Protein AF-A0A519KYK1-F1 (afdb_monomer)

Foldseek 3Di:
DAFADEPNHGQPQWDDWDQDPQWIWTDRALFQWIFTARPVHNYGPDIDHCPPVADDDPVDDSRAFDWDDWDADPVVGWIWTDGGVGPDIDTDDDDDDD

Structure (mmCIF, N/CA/C/O backbone):
data_AF-A0A519KYK1-F1
#
_entry.id   AF-A0A519KYK1-F1
#
loop_
_atom_site.group_PDB
_atom_site.id
_atom_site.type_symbol
_atom_site.label_atom_id
_atom_site.label_alt_id
_atom_site.label_comp_id
_atom_site.label_asym_id
_atom_site.label_entity_id
_atom_site.label_seq_id
_atom_site.pdbx_PDB_ins_code
_atom_site.Cartn_x
_atom_site.Cartn_y
_atom_site.Cartn_z
_ato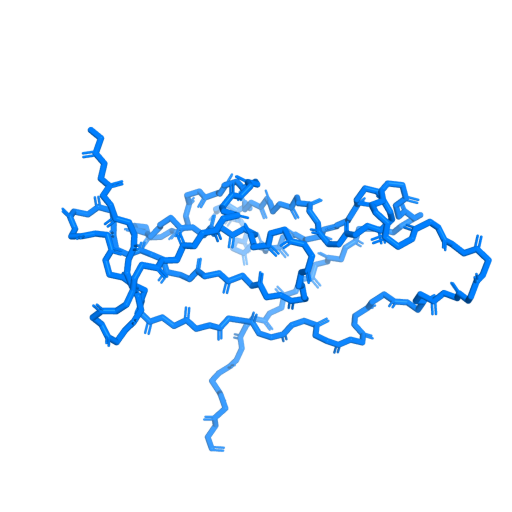m_site.occupancy
_atom_site.B_iso_or_equiv
_atom_site.auth_seq_id
_atom_site.auth_comp_id
_atom_site.auth_asym_id
_atom_site.auth_atom_id
_atom_site.pdbx_PDB_model_num
ATOM 1 N N . ARG A 1 1 ? -3.969 15.118 11.514 1.00 82.00 1 ARG A N 1
ATOM 2 C CA . ARG A 1 1 ? -2.733 14.460 11.022 1.00 82.00 1 ARG A CA 1
ATOM 3 C C . ARG A 1 1 ? -2.498 13.246 11.903 1.00 82.00 1 ARG A C 1
ATOM 5 O O . ARG A 1 1 ? -2.462 13.431 13.110 1.00 82.00 1 ARG A O 1
ATOM 12 N N . VAL A 1 2 ? -2.398 12.057 11.316 1.00 90.12 2 VAL A N 1
ATOM 13 C CA . VAL A 1 2 ? -2.157 10.792 12.029 1.00 90.12 2 VAL A CA 1
ATOM 14 C C . VAL A 1 2 ? -0.743 10.323 11.685 1.00 90.12 2 VAL A C 1
ATOM 16 O O . VAL A 1 2 ? -0.333 10.439 10.530 1.00 90.12 2 VAL A O 1
ATOM 19 N N . SER A 1 3 ? 0.017 9.867 12.680 1.00 96.19 3 SER A N 1
ATOM 20 C CA . SER A 1 3 ? 1.331 9.250 12.466 1.00 96.19 3 SER A CA 1
ATOM 21 C C . SER A 1 3 ? 1.144 7.756 12.267 1.00 96.19 3 SER A C 1
ATOM 23 O O . SER A 1 3 ? 0.496 7.118 13.091 1.00 96.19 3 SER A O 1
ATOM 25 N N . VAL A 1 4 ? 1.716 7.200 11.202 1.00 98.31 4 VAL A N 1
ATOM 26 C CA . VAL A 1 4 ? 1.580 5.771 10.912 1.00 98.31 4 VAL A CA 1
ATOM 27 C C . VAL A 1 4 ? 2.735 4.996 11.527 1.00 98.31 4 VAL A C 1
ATOM 29 O O . VAL A 1 4 ? 3.893 5.404 11.410 1.00 98.31 4 VAL A O 1
ATOM 32 N N . THR A 1 5 ? 2.423 3.883 12.191 1.00 98.44 5 THR A N 1
ATOM 33 C CA . THR A 1 5 ? 3.418 3.032 12.853 1.00 98.44 5 THR A CA 1
ATOM 34 C C . THR A 1 5 ? 3.165 1.552 12.604 1.00 98.44 5 THR A C 1
ATOM 36 O O . THR A 1 5 ? 2.021 1.113 12.562 1.00 98.44 5 THR A O 1
ATOM 39 N N . ALA A 1 6 ? 4.235 0.773 12.485 1.00 98.00 6 ALA A N 1
ATOM 40 C CA . ALA A 1 6 ? 4.210 -0.685 12.487 1.00 98.00 6 ALA A CA 1
ATOM 41 C C . ALA A 1 6 ? 5.107 -1.170 13.628 1.00 98.00 6 ALA A C 1
ATOM 43 O O . ALA A 1 6 ? 6.259 -0.743 13.724 1.00 98.00 6 ALA A O 1
ATOM 44 N N . ASP A 1 7 ? 4.573 -2.000 14.525 1.00 95.56 7 ASP A N 1
ATOM 45 C CA . ASP A 1 7 ? 5.295 -2.518 15.698 1.00 95.56 7 ASP A CA 1
ATOM 46 C C . ASP A 1 7 ? 5.991 -1.415 16.524 1.00 95.56 7 ASP A C 1
ATOM 48 O O . ASP A 1 7 ? 7.142 -1.534 16.950 1.00 95.56 7 ASP A O 1
ATOM 52 N N . GLY A 1 8 ? 5.299 -0.283 16.700 1.00 95.81 8 GLY A N 1
ATOM 53 C CA . GLY A 1 8 ? 5.797 0.883 17.438 1.00 95.81 8 GLY A CA 1
ATOM 54 C C . GLY A 1 8 ? 6.849 1.724 16.704 1.00 95.81 8 GLY A C 1
ATOM 55 O O . GLY A 1 8 ? 7.358 2.688 17.276 1.00 95.81 8 GLY A O 1
ATOM 56 N N . ARG A 1 9 ? 7.180 1.403 15.448 1.00 97.75 9 ARG A N 1
ATOM 57 C CA . ARG A 1 9 ? 8.138 2.156 14.625 1.00 97.75 9 ARG A CA 1
ATOM 58 C C . ARG A 1 9 ? 7.414 2.981 13.563 1.00 97.75 9 ARG A C 1
ATOM 60 O O . ARG A 1 9 ? 6.475 2.460 12.965 1.00 97.75 9 ARG A O 1
ATOM 67 N N . PRO A 1 10 ? 7.831 4.230 13.294 1.00 97.88 10 PRO A N 1
ATOM 68 C CA . PRO A 1 10 ? 7.261 5.025 12.211 1.00 97.88 10 PRO A CA 1
ATOM 69 C C . PRO A 1 10 ? 7.366 4.318 10.858 1.00 97.88 10 PRO A C 1
ATOM 71 O O . PRO A 1 10 ? 8.381 3.688 10.558 1.00 97.88 10 PRO A O 1
ATOM 74 N N . VAL A 1 11 ? 6.318 4.446 10.047 1.00 98.06 11 VAL A N 1
ATOM 75 C CA . VAL A 1 11 ? 6.328 4.034 8.641 1.00 98.06 11 VAL A CA 1
ATOM 76 C C . VAL A 1 11 ? 6.456 5.282 7.780 1.00 98.06 11 VAL A C 1
ATOM 78 O O . VAL A 1 11 ? 5.558 6.123 7.747 1.00 98.06 11 VAL A O 1
ATOM 81 N N . ASP A 1 12 ? 7.581 5.390 7.084 1.00 96.81 12 ASP A N 1
ATOM 82 C CA . ASP A 1 12 ? 7.850 6.473 6.144 1.00 96.81 12 ASP A CA 1
ATOM 83 C C . ASP A 1 12 ? 7.400 6.108 4.724 1.00 96.81 12 ASP A C 1
ATOM 85 O O . ASP A 1 12 ? 7.016 4.973 4.442 1.00 96.81 12 ASP A O 1
ATOM 89 N N . ARG A 1 13 ? 7.495 7.076 3.801 1.00 96.62 13 A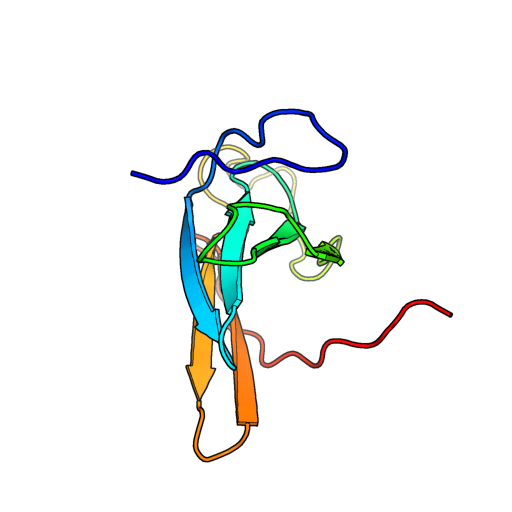RG A N 1
ATOM 90 C CA . ARG A 1 13 ? 7.272 6.872 2.356 1.00 96.62 13 ARG A CA 1
ATOM 91 C C . ARG A 1 13 ? 5.874 6.358 1.991 1.00 96.62 13 ARG A C 1
ATOM 93 O O . ARG A 1 13 ? 5.700 5.721 0.955 1.00 96.62 13 ARG A O 1
ATOM 100 N N . ILE A 1 14 ? 4.882 6.680 2.813 1.00 97.69 14 ILE A N 1
ATOM 101 C CA . ILE A 1 14 ? 3.468 6.538 2.458 1.00 97.69 14 ILE A CA 1
ATOM 102 C C . ILE A 1 14 ? 3.206 7.336 1.184 1.00 97.69 14 ILE A C 1
ATOM 104 O O . ILE A 1 14 ? 3.578 8.510 1.113 1.00 97.69 14 ILE A O 1
ATOM 108 N N . ASN A 1 15 ? 2.597 6.690 0.195 1.00 97.12 15 ASN A N 1
ATOM 109 C CA . ASN A 1 15 ? 2.317 7.295 -1.098 1.00 97.12 15 ASN A CA 1
ATOM 110 C C . ASN A 1 15 ? 0.819 7.208 -1.424 1.00 97.12 15 ASN A C 1
ATOM 112 O O . ASN A 1 15 ? 0.024 7.783 -0.687 1.00 97.12 15 ASN A O 1
ATOM 116 N N . GLU A 1 16 ? 0.428 6.507 -2.490 1.00 97.44 16 GLU A N 1
ATOM 117 C CA . GLU A 1 16 ? -0.982 6.293 -2.843 1.00 97.44 16 GLU A CA 1
ATOM 118 C C . GLU A 1 16 ? -1.798 5.664 -1.713 1.00 97.44 16 GLU A C 1
ATOM 120 O O . GLU A 1 16 ? -1.287 4.824 -0.964 1.00 97.44 16 GLU A O 1
ATOM 125 N N . LEU A 1 17 ? -3.067 6.071 -1.627 1.00 98.25 17 LEU A N 1
ATOM 126 C CA . LEU A 1 17 ? -4.008 5.702 -0.572 1.00 98.25 17 LEU A CA 1
ATOM 127 C C . LEU A 1 17 ? -5.331 5.226 -1.173 1.00 98.25 17 LEU A C 1
ATOM 129 O O . LEU A 1 17 ? -5.827 5.827 -2.119 1.00 98.25 17 LEU A O 1
ATOM 133 N N . GLU A 1 18 ? -5.953 4.231 -0.551 1.00 98.69 18 GLU A N 1
ATOM 134 C CA . GLU A 1 18 ? -7.327 3.825 -0.856 1.00 98.69 18 GLU A CA 1
ATOM 135 C C . GLU A 1 18 ? -8.079 3.463 0.430 1.00 98.69 18 GLU A C 1
ATOM 137 O O . GLU A 1 18 ? -7.503 2.887 1.357 1.00 98.69 18 GLU A O 1
ATOM 142 N N . TRP A 1 19 ? -9.365 3.809 0.509 1.00 98.19 19 TRP A N 1
ATOM 143 C CA . TRP A 1 19 ? -10.214 3.472 1.654 1.00 98.19 19 TRP A CA 1
ATOM 144 C C . TRP A 1 19 ? -10.972 2.174 1.383 1.00 98.19 19 TRP A C 1
ATOM 146 O O . TRP A 1 19 ? -11.886 2.142 0.560 1.00 98.19 19 TRP A O 1
ATOM 156 N N . ILE A 1 20 ? -10.639 1.112 2.115 1.00 97.88 20 ILE A N 1
ATOM 157 C CA . ILE A 1 20 ? -11.182 -0.233 1.894 1.00 97.88 20 ILE A CA 1
ATOM 158 C C . ILE A 1 20 ? -11.717 -0.772 3.215 1.00 97.88 20 ILE A C 1
ATOM 160 O O . ILE A 1 20 ? -10.963 -0.958 4.166 1.00 97.88 20 ILE A O 1
ATOM 164 N N . ASP A 1 21 ? -13.033 -0.987 3.283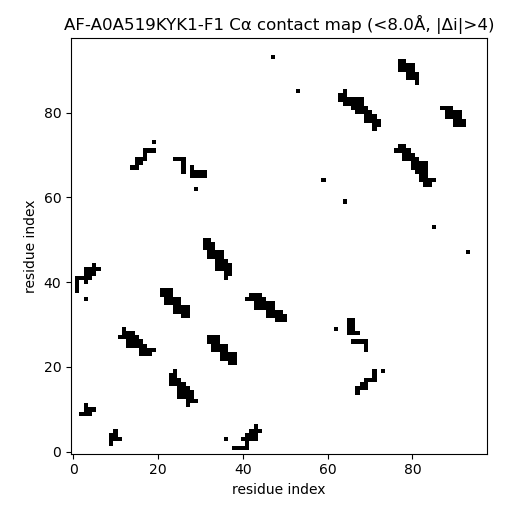 1.00 94.62 21 ASP A N 1
ATOM 165 C CA . ASP A 1 21 ? -13.726 -1.603 4.427 1.00 94.62 21 ASP A CA 1
ATOM 166 C C . ASP A 1 21 ? -13.326 -1.067 5.820 1.00 94.62 21 ASP A C 1
ATOM 168 O O . ASP A 1 21 ? -13.216 -1.808 6.795 1.00 94.62 21 ASP A O 1
ATOM 172 N N . GLY A 1 22 ? -13.150 0.254 5.937 1.00 96.88 22 GLY A N 1
ATOM 173 C CA . GLY A 1 22 ? -12.840 0.915 7.214 1.00 96.88 22 GLY A CA 1
ATOM 174 C C . GLY A 1 22 ? -11.348 1.008 7.540 1.00 96.88 22 GLY A C 1
ATOM 175 O O . GLY A 1 22 ? -10.984 1.488 8.612 1.00 96.88 22 GLY A O 1
ATOM 176 N N . GLU A 1 23 ? -10.485 0.585 6.623 1.00 98.19 23 GLU A N 1
ATOM 177 C CA . GLU A 1 23 ? -9.037 0.737 6.706 1.00 98.19 23 GLU A CA 1
ATOM 178 C C . GLU A 1 23 ? -8.531 1.677 5.610 1.00 98.19 23 GLU A C 1
ATOM 180 O O . GLU A 1 23 ? -9.109 1.777 4.526 1.00 98.19 23 GLU A O 1
ATOM 185 N N . VAL A 1 24 ? -7.403 2.333 5.878 1.00 98.50 24 VAL A N 1
ATOM 186 C CA . VAL A 1 24 ? -6.631 3.030 4.846 1.00 98.50 24 VAL A CA 1
ATOM 187 C C . VAL A 1 24 ? -5.563 2.076 4.347 1.00 98.50 24 VAL A C 1
ATOM 189 O O . VAL A 1 24 ? -4.697 1.645 5.105 1.00 98.50 24 VAL A O 1
ATOM 192 N N . TRP A 1 25 ? -5.616 1.734 3.071 1.00 98.69 25 TRP A N 1
ATOM 193 C CA . TRP A 1 25 ? -4.572 0.972 2.408 1.00 98.69 25 TRP A CA 1
ATOM 194 C C . TRP A 1 25 ? -3.596 1.948 1.775 1.00 98.69 25 TRP A C 1
ATOM 196 O O . TRP A 1 25 ? -4.019 2.888 1.111 1.00 98.69 25 TRP A O 1
ATOM 206 N N . ALA A 1 26 ? -2.302 1.744 1.995 1.00 98.75 26 ALA A N 1
ATOM 207 C CA . ALA A 1 26 ? -1.276 2.661 1.520 1.00 98.75 26 ALA A CA 1
ATOM 208 C C . ALA A 1 26 ? -0.131 1.930 0.828 1.00 98.75 26 ALA A C 1
ATOM 210 O O . ALA A 1 26 ? 0.467 1.026 1.416 1.00 98.75 26 ALA A O 1
ATOM 211 N N . ASN A 1 27 ? 0.236 2.360 -0.379 1.00 98.75 27 ASN A N 1
ATOM 212 C CA . ASN A 1 27 ? 1.515 1.965 -0.962 1.00 98.75 27 ASN A CA 1
ATOM 213 C C . ASN A 1 27 ? 2.665 2.566 -0.144 1.00 98.75 27 ASN A C 1
ATOM 215 O O . ASN A 1 27 ? 2.619 3.740 0.235 1.00 98.75 27 ASN A O 1
ATOM 219 N N . ILE A 1 28 ? 3.725 1.783 0.066 1.00 98.50 28 ILE A N 1
ATOM 220 C CA . ILE A 1 28 ? 4.989 2.292 0.606 1.00 98.50 28 ILE A CA 1
ATOM 221 C C . ILE A 1 28 ? 5.978 2.436 -0.548 1.00 98.50 28 ILE A C 1
ATOM 223 O O . ILE A 1 28 ? 6.427 1.441 -1.122 1.00 98.50 28 ILE A O 1
ATOM 227 N N . TRP A 1 29 ? 6.304 3.679 -0.907 1.00 97.94 29 TRP A N 1
ATOM 228 C CA . TRP A 1 29 ? 7.169 3.983 -2.045 1.00 97.94 29 TRP A CA 1
ATOM 229 C C . TRP A 1 29 ? 8.531 3.291 -1.906 1.00 97.94 29 TRP A C 1
ATOM 231 O O . TRP A 1 29 ? 9.124 3.277 -0.824 1.00 97.94 29 TRP A O 1
ATOM 241 N N . GLN A 1 30 ? 9.027 2.759 -3.030 1.00 96.69 30 GLN A N 1
ATOM 242 C CA . GLN A 1 30 ? 10.242 1.935 -3.133 1.00 96.69 30 GLN A CA 1
ATOM 243 C C . GLN A 1 30 ? 10.121 0.542 -2.488 1.00 96.69 30 GLN A C 1
ATOM 245 O O . GLN A 1 30 ? 11.129 -0.068 -2.136 1.00 96.69 30 GLN A O 1
ATOM 250 N N . THR A 1 31 ? 8.901 0.026 -2.324 1.00 97.44 31 THR A N 1
ATOM 251 C CA . THR A 1 31 ? 8.656 -1.354 -1.886 1.00 97.44 31 THR A CA 1
ATOM 252 C C . THR A 1 31 ? 7.505 -1.975 -2.673 1.00 97.44 31 THR A C 1
ATOM 254 O O . THR A 1 31 ? 6.623 -1.261 -3.145 1.00 97.44 31 THR A O 1
ATOM 257 N N . ASP A 1 32 ? 7.452 -3.306 -2.710 1.00 97.31 32 ASP A N 1
ATOM 258 C CA . ASP A 1 32 ? 6.309 -4.059 -3.242 1.00 97.31 32 ASP A CA 1
ATOM 259 C C . ASP A 1 32 ? 5.240 -4.331 -2.168 1.00 97.31 32 ASP A C 1
ATOM 261 O O . ASP A 1 32 ? 4.594 -5.380 -2.159 1.00 97.31 32 ASP A O 1
ATOM 265 N N . ARG A 1 33 ? 5.082 -3.421 -1.197 1.00 98.12 33 ARG A N 1
ATOM 266 C CA . ARG A 1 33 ? 4.172 -3.606 -0.061 1.00 98.12 33 ARG A CA 1
ATOM 267 C C . ARG A 1 33 ? 3.072 -2.560 -0.005 1.00 98.12 33 ARG A C 1
ATOM 269 O O . ARG A 1 33 ? 3.284 -1.376 -0.279 1.00 98.12 33 ARG A O 1
ATOM 276 N N . ILE A 1 34 ? 1.910 -3.014 0.453 1.00 98.69 34 ILE A N 1
ATOM 277 C CA . ILE A 1 34 ? 0.793 -2.166 0.869 1.00 98.69 34 ILE A CA 1
ATOM 278 C C . ILE A 1 34 ? 0.580 -2.355 2.373 1.00 98.69 34 ILE A C 1
ATOM 280 O O . ILE A 1 34 ? 0.492 -3.484 2.862 1.00 98.69 34 ILE A O 1
ATOM 284 N N . ALA A 1 35 ? 0.506 -1.252 3.110 1.00 98.50 35 ALA A N 1
ATOM 285 C CA . ALA A 1 35 ? 0.146 -1.243 4.521 1.00 98.50 35 ALA A CA 1
ATOM 286 C C . ALA A 1 35 ? -1.374 -1.142 4.671 1.00 98.50 35 ALA A C 1
ATOM 288 O O . ALA A 1 35 ? -1.988 -0.262 4.072 1.00 98.50 35 ALA A O 1
ATOM 289 N N . ARG A 1 36 ? -1.971 -1.999 5.503 1.00 98.44 36 ARG A N 1
ATOM 290 C CA . ARG A 1 36 ? -3.364 -1.875 5.956 1.00 98.44 36 ARG A CA 1
ATOM 291 C C . ARG A 1 36 ? -3.374 -1.120 7.277 1.00 98.44 36 ARG A C 1
ATOM 293 O O . ARG A 1 36 ? -2.889 -1.644 8.279 1.00 98.44 36 ARG A O 1
ATOM 300 N N . ILE A 1 37 ? -3.856 0.114 7.272 1.00 98.69 37 ILE A N 1
ATOM 301 C CA . ILE A 1 37 ? -3.703 1.067 8.373 1.00 98.69 37 ILE A CA 1
ATOM 302 C C . ILE A 1 37 ? -5.054 1.303 9.038 1.00 98.69 37 ILE A C 1
ATOM 304 O O . ILE A 1 37 ? -6.059 1.582 8.383 1.00 98.69 37 ILE A O 1
ATOM 308 N N . ASP A 1 38 ? -5.059 1.231 10.362 1.00 98.25 38 ASP A N 1
ATOM 309 C CA . ASP A 1 38 ? -6.158 1.719 11.176 1.00 98.25 38 ASP A CA 1
ATOM 310 C C . ASP A 1 38 ? -6.208 3.261 11.130 1.00 98.25 38 ASP A C 1
ATOM 312 O O . ASP A 1 38 ? -5.247 3.910 11.558 1.00 98.25 38 ASP A O 1
ATOM 316 N N . PRO A 1 39 ? -7.286 3.878 10.615 1.00 97.62 39 PRO A N 1
ATOM 317 C CA . PRO A 1 39 ? -7.334 5.325 10.417 1.00 97.62 39 PRO A CA 1
ATOM 318 C C . PRO A 1 39 ? -7.451 6.123 11.722 1.00 97.62 39 PRO A C 1
ATOM 320 O O . PRO A 1 39 ? -7.112 7.307 11.733 1.00 97.62 39 PRO A O 1
ATOM 323 N N . GLU A 1 40 ? -7.920 5.508 12.810 1.00 97.44 40 GLU A N 1
ATOM 324 C CA . GLU A 1 40 ? -8.088 6.179 14.103 1.00 97.44 40 GLU A CA 1
ATOM 325 C C . GLU A 1 40 ? -6.761 6.251 14.860 1.00 97.44 40 GLU A C 1
ATOM 327 O O . GLU A 1 40 ? -6.435 7.270 15.471 1.00 97.44 40 GLU A O 1
ATOM 332 N N . THR A 1 41 ? -5.976 5.174 14.798 1.00 97.69 41 THR A N 1
ATOM 333 C CA . THR A 1 41 ? -4.743 5.026 15.587 1.00 97.69 41 THR A CA 1
ATOM 334 C C . THR A 1 41 ? -3.462 5.223 14.781 1.00 97.69 41 THR A C 1
ATOM 336 O O . THR A 1 41 ? -2.415 5.505 15.363 1.00 97.69 41 THR A O 1
ATOM 339 N N . GLY A 1 42 ? -3.514 5.055 13.457 1.00 98.19 42 GLY A N 1
ATOM 340 C CA . GLY A 1 42 ? -2.338 5.010 12.588 1.00 98.19 42 GLY A CA 1
ATOM 341 C C . GLY A 1 42 ? -1.547 3.701 12.673 1.00 98.19 42 GLY A C 1
ATOM 342 O O . GLY A 1 42 ? -0.464 3.604 12.098 1.00 98.19 42 GLY A O 1
ATOM 343 N N . GLN A 1 43 ? -2.033 2.684 13.386 1.00 98.56 43 GLN A N 1
ATOM 344 C CA . GLN A 1 43 ? -1.335 1.402 13.478 1.00 98.56 43 GLN A CA 1
ATOM 345 C C . GLN A 1 43 ? -1.512 0.590 12.191 1.00 98.56 43 GLN A C 1
ATOM 347 O O . GLN A 1 43 ? -2.625 0.426 11.689 1.00 98.56 43 GLN A O 1
ATOM 352 N N . VAL A 1 44 ? -0.414 0.049 11.667 1.00 98.56 44 VAL A N 1
ATOM 353 C CA . VAL A 1 44 ? -0.448 -0.949 10.596 1.00 98.56 44 VAL A CA 1
ATOM 354 C C . VAL A 1 44 ? -0.952 -2.265 11.180 1.00 98.56 44 VAL A C 1
ATOM 356 O O . VAL A 1 44 ? -0.286 -2.878 12.011 1.00 98.56 44 VAL A O 1
ATOM 359 N N . LYS A 1 45 ? -2.126 -2.703 10.725 1.00 97.50 45 LYS A N 1
ATOM 360 C CA . LYS A 1 45 ? -2.766 -3.969 11.106 1.00 97.50 45 LYS A CA 1
ATOM 361 C C . LYS A 1 45 ? -2.158 -5.164 10.380 1.00 97.50 45 LYS A C 1
ATOM 363 O O . LYS A 1 45 ? -2.065 -6.247 10.946 1.00 97.50 45 L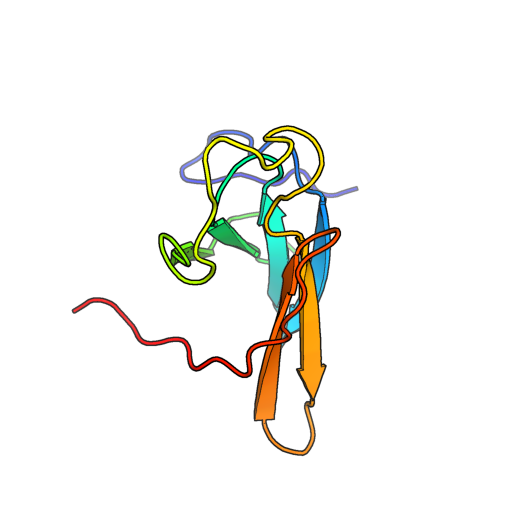YS A O 1
ATOM 368 N N . ALA A 1 46 ? -1.782 -4.974 9.118 1.00 97.00 46 ALA A N 1
ATOM 369 C CA . ALA A 1 46 ? -1.228 -6.024 8.278 1.00 97.00 46 ALA A CA 1
ATOM 370 C C . ALA A 1 46 ? -0.440 -5.448 7.096 1.00 97.00 46 ALA A C 1
ATOM 372 O O . ALA A 1 46 ? -0.651 -4.310 6.669 1.00 97.00 46 ALA A O 1
ATOM 373 N N . TRP A 1 47 ? 0.431 -6.286 6.541 1.00 98.00 47 TRP A N 1
ATOM 374 C CA . TRP A 1 47 ? 1.182 -6.017 5.322 1.00 98.00 47 TRP A CA 1
ATOM 375 C C . TRP A 1 47 ? 0.690 -6.920 4.199 1.00 98.00 47 TRP A C 1
ATOM 377 O O . TRP A 1 47 ? 0.581 -8.132 4.378 1.00 98.00 47 TRP A O 1
ATOM 387 N N . ILE A 1 48 ? 0.444 -6.336 3.033 1.00 98.12 48 ILE A N 1
ATOM 388 C CA . ILE A 1 48 ? 0.207 -7.072 1.793 1.00 98.12 48 ILE A CA 1
ATOM 389 C C . ILE A 1 48 ? 1.511 -7.047 1.006 1.00 98.12 48 ILE A C 1
ATOM 391 O O . ILE A 1 48 ? 2.049 -5.978 0.725 1.00 98.12 48 ILE A O 1
ATOM 395 N N . ASP A 1 49 ? 2.015 -8.233 0.685 1.00 97.62 49 ASP A N 1
ATOM 396 C CA . ASP A 1 49 ? 3.239 -8.449 -0.082 1.00 97.62 49 ASP A CA 1
ATOM 397 C C . ASP A 1 49 ? 2.874 -8.766 -1.537 1.00 97.62 49 ASP A C 1
ATOM 399 O O . ASP A 1 49 ? 2.235 -9.785 -1.806 1.00 97.62 49 ASP A O 1
ATOM 403 N N . LEU A 1 50 ? 3.259 -7.878 -2.454 1.00 97.56 50 LEU A N 1
ATOM 404 C CA . LEU A 1 50 ? 3.046 -7.996 -3.898 1.00 97.56 50 LEU A CA 1
ATOM 405 C C . LEU A 1 50 ? 4.358 -8.248 -4.654 1.00 97.56 50 LEU A C 1
ATOM 407 O O . LEU A 1 50 ? 4.426 -8.021 -5.863 1.00 97.56 50 LEU A O 1
ATOM 411 N N . THR A 1 51 ? 5.402 -8.715 -3.959 1.00 96.44 51 THR A N 1
ATOM 412 C CA . THR A 1 51 ? 6.692 -9.043 -4.578 1.00 96.44 51 THR A CA 1
ATOM 413 C C . THR A 1 51 ? 6.486 -9.982 -5.769 1.00 96.44 51 THR A C 1
ATOM 415 O O . THR A 1 51 ? 5.874 -11.044 -5.643 1.00 96.44 51 THR A O 1
ATOM 418 N N . GLY A 1 52 ? 7.011 -9.592 -6.932 1.00 95.12 52 GLY A N 1
ATOM 419 C CA . GLY A 1 52 ? 6.927 -10.384 -8.162 1.00 95.12 52 GLY A CA 1
ATOM 420 C C . GLY A 1 52 ? 5.606 -10.272 -8.930 1.00 95.12 52 GLY A C 1
ATOM 421 O O . GLY A 1 52 ? 5.437 -10.993 -9.912 1.00 95.12 52 GLY A O 1
ATOM 422 N N . LEU A 1 53 ? 4.685 -9.383 -8.533 1.00 96.88 53 LEU A N 1
ATOM 423 C CA . LEU A 1 53 ? 3.436 -9.154 -9.272 1.00 96.88 53 LEU A CA 1
ATOM 424 C C . LEU A 1 53 ? 3.686 -8.614 -10.689 1.00 96.88 53 LEU A C 1
ATOM 426 O O . LEU A 1 53 ? 3.037 -9.053 -11.637 1.00 96.88 53 LEU A O 1
ATOM 430 N N . TYR A 1 54 ? 4.619 -7.670 -10.831 1.00 96.06 54 TYR A N 1
ATOM 431 C CA . TYR A 1 54 ? 4.996 -7.084 -12.116 1.00 96.06 54 TYR A CA 1
ATOM 432 C C . TYR A 1 54 ? 6.434 -7.479 -12.488 1.00 96.06 54 TYR A C 1
ATOM 434 O O . TYR A 1 54 ? 7.321 -7.413 -11.631 1.00 96.06 54 TYR A O 1
ATOM 442 N N . PRO A 1 55 ? 6.695 -7.898 -13.741 1.00 93.81 55 PRO A N 1
ATOM 443 C CA . PRO A 1 55 ? 8.006 -8.378 -14.169 1.00 93.81 55 PRO A CA 1
ATOM 444 C C . PRO A 1 55 ? 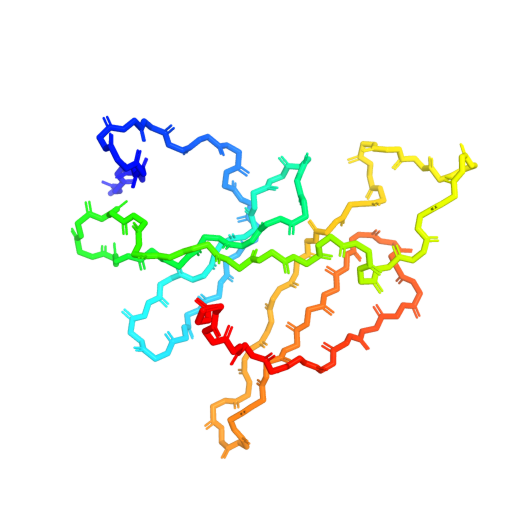8.954 -7.204 -14.451 1.00 93.81 55 PRO A C 1
ATOM 446 O O . PRO A 1 55 ? 9.205 -6.861 -15.605 1.00 93.81 55 PRO A O 1
ATOM 449 N N . LEU A 1 56 ? 9.466 -6.573 -13.393 1.00 89.94 56 LEU A N 1
ATOM 450 C CA . LEU A 1 56 ? 10.460 -5.505 -13.509 1.00 89.94 56 LEU A CA 1
ATOM 451 C C . LEU A 1 56 ? 11.736 -6.021 -14.193 1.00 89.94 56 LEU A C 1
ATOM 453 O O . LEU A 1 56 ? 12.242 -7.090 -13.844 1.00 89.94 56 LEU A O 1
ATOM 457 N N . THR A 1 57 ? 12.263 -5.255 -15.152 1.00 90.81 57 THR A N 1
ATOM 458 C CA . THR A 1 57 ? 13.502 -5.580 -15.875 1.00 90.81 57 THR A CA 1
ATOM 459 C C . THR A 1 57 ? 14.609 -4.565 -15.567 1.00 90.81 57 THR A C 1
ATOM 461 O O . THR A 1 57 ? 14.307 -3.452 -15.133 1.00 90.81 57 THR A O 1
ATOM 464 N N . PRO A 1 58 ? 15.897 -4.904 -15.775 1.00 91.19 58 PRO A N 1
ATOM 465 C CA . PRO A 1 58 ? 17.010 -3.986 -15.506 1.00 91.19 58 PRO A CA 1
ATOM 466 C C . PRO A 1 58 ? 16.982 -2.675 -16.306 1.00 91.19 58 PRO A C 1
ATOM 468 O O . PRO A 1 58 ? 17.653 -1.720 -15.928 1.00 91.19 58 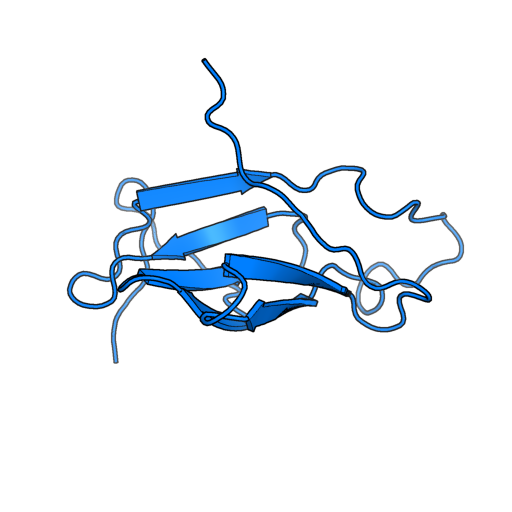PRO A O 1
ATOM 471 N N . GLU A 1 59 ? 16.250 -2.630 -17.419 1.00 92.25 59 GLU A N 1
ATOM 472 C CA . GLU A 1 59 ? 16.099 -1.445 -18.270 1.00 92.25 59 GLU A CA 1
ATOM 473 C C . GLU A 1 59 ? 15.051 -0.455 -17.742 1.00 92.25 59 GLU A C 1
ATOM 475 O O . GLU A 1 59 ? 14.990 0.679 -18.219 1.00 92.25 59 GLU A O 1
ATOM 480 N N . MET A 1 60 ? 14.220 -0.879 -16.788 1.00 93.12 60 MET A N 1
ATOM 481 C CA . MET A 1 60 ? 13.211 -0.037 -16.151 1.00 93.12 60 MET A CA 1
ATOM 482 C C . MET A 1 60 ? 13.851 0.898 -15.119 1.00 93.12 60 MET A C 1
ATOM 484 O O . MET A 1 60 ? 14.856 0.569 -14.489 1.00 93.12 60 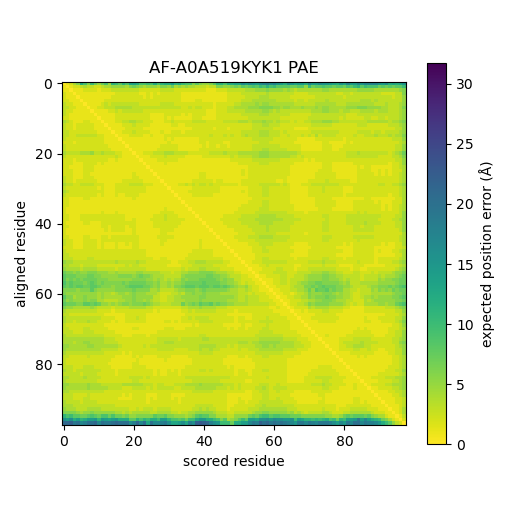MET A O 1
ATOM 488 N N . ASP A 1 61 ? 13.257 2.071 -14.935 1.00 93.88 61 ASP A N 1
ATOM 489 C CA . ASP A 1 61 ? 13.674 3.077 -13.967 1.00 93.88 61 ASP A CA 1
ATOM 490 C C . ASP A 1 61 ? 13.270 2.642 -12.546 1.00 93.88 61 ASP A C 1
ATOM 492 O O . ASP A 1 61 ? 12.091 2.693 -12.197 1.00 93.88 61 ASP A O 1
ATOM 496 N N . PRO A 1 62 ? 14.211 2.265 -11.666 1.00 88.88 62 PRO A N 1
ATOM 497 C CA . PRO A 1 62 ? 13.871 1.797 -10.322 1.00 88.88 62 PRO A CA 1
ATOM 498 C C . PRO A 1 62 ? 13.283 2.897 -9.417 1.00 88.88 62 PRO A C 1
ATOM 500 O O . PRO A 1 62 ? 12.753 2.604 -8.342 1.00 88.88 62 PRO A O 1
ATOM 503 N N . VAL A 1 63 ? 13.382 4.173 -9.802 1.00 91.31 63 VAL A N 1
ATOM 504 C CA . VAL A 1 63 ? 12.806 5.299 -9.054 1.00 91.31 63 VAL A CA 1
ATOM 505 C C . VAL A 1 63 ? 11.337 5.496 -9.421 1.00 91.31 63 VAL A C 1
ATOM 507 O O . VAL A 1 63 ? 10.494 5.701 -8.533 1.00 91.31 63 VAL A O 1
ATOM 510 N N . ASP A 1 64 ? 11.046 5.421 -10.719 1.00 90.69 64 ASP A N 1
ATOM 511 C CA . ASP A 1 64 ? 9.752 5.782 -11.291 1.00 90.69 64 ASP A CA 1
ATOM 512 C C . ASP A 1 64 ? 8.890 4.592 -11.714 1.00 90.69 64 ASP A C 1
ATOM 514 O O . ASP A 1 64 ? 7.679 4.754 -11.699 1.00 90.69 64 ASP A O 1
ATOM 518 N N . ASP A 1 65 ? 9.432 3.415 -12.018 1.00 94.62 65 ASP A N 1
ATOM 519 C CA . ASP A 1 65 ? 8.678 2.227 -12.455 1.00 94.62 65 ASP A CA 1
ATOM 520 C C . ASP A 1 65 ? 8.300 1.321 -11.270 1.00 94.62 65 ASP A C 1
ATOM 522 O O . ASP A 1 65 ? 8.586 0.124 -11.226 1.00 94.62 65 ASP A O 1
ATOM 526 N N . VAL A 1 66 ? 7.653 1.907 -10.264 1.00 96.50 66 VAL A N 1
ATOM 527 C CA . VAL A 1 66 ? 7.370 1.265 -8.969 1.00 96.50 66 VAL A CA 1
ATOM 528 C C . VAL A 1 66 ? 5.881 1.015 -8.736 1.00 96.50 66 VAL A C 1
ATOM 530 O O . VAL A 1 66 ? 5.029 1.742 -9.258 1.00 96.50 66 VAL A O 1
ATOM 533 N N . LEU A 1 67 ? 5.575 0.031 -7.880 1.00 97.69 67 LEU A N 1
ATOM 534 C CA . LEU A 1 67 ? 4.227 -0.213 -7.359 1.00 97.69 67 LEU A CA 1
ATOM 535 C C . LEU A 1 67 ? 3.648 1.079 -6.763 1.00 97.69 67 LEU A C 1
ATOM 537 O O . LEU A 1 67 ? 4.228 1.673 -5.849 1.00 97.69 67 LEU A O 1
ATOM 541 N N . ASN A 1 68 ? 2.502 1.510 -7.286 1.00 97.75 68 ASN A N 1
ATOM 542 C CA . ASN A 1 68 ? 1.808 2.721 -6.874 1.00 97.75 68 ASN A CA 1
ATOM 543 C C . ASN A 1 68 ? 0.443 2.807 -7.568 1.00 97.75 68 ASN A C 1
ATOM 545 O O . ASN A 1 68 ? 0.381 2.900 -8.794 1.00 97.75 68 ASN A O 1
ATOM 549 N N . GLY A 1 69 ? -0.625 2.859 -6.782 1.00 98.19 69 GLY A N 1
ATOM 550 C CA . GLY A 1 69 ? -1.996 2.926 -7.269 1.00 98.19 69 GLY A CA 1
ATOM 551 C C . GLY A 1 69 ? -2.789 1.732 -6.764 1.00 98.19 69 GLY A C 1
ATOM 552 O O . GLY A 1 69 ? -2.456 0.579 -7.050 1.00 98.19 69 GLY A O 1
ATOM 553 N N . ILE A 1 70 ? -3.837 2.032 -6.005 1.00 98.75 70 ILE A N 1
ATOM 554 C CA . ILE A 1 70 ? -4.788 1.078 -5.441 1.00 98.75 70 ILE A CA 1
ATOM 555 C C . ILE A 1 70 ? -6.171 1.628 -5.772 1.00 98.75 70 ILE A C 1
ATOM 557 O O . ILE A 1 70 ? -6.386 2.830 -5.656 1.00 98.75 70 ILE A O 1
ATOM 561 N N . A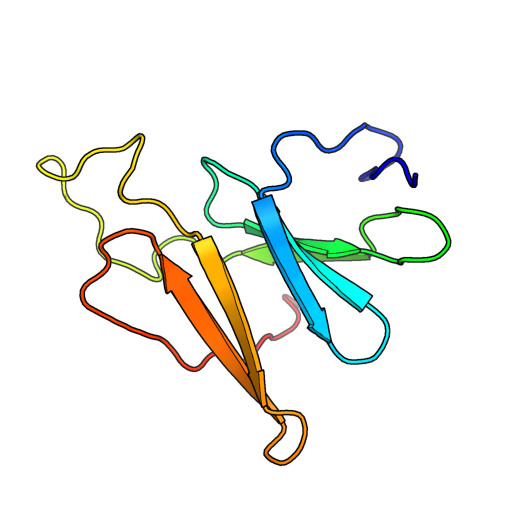LA A 1 71 ? -7.084 0.765 -6.199 1.00 98.56 71 ALA A N 1
ATOM 562 C CA . ALA A 1 71 ? -8.481 1.126 -6.379 1.00 98.56 71 ALA A CA 1
ATOM 563 C C . ALA A 1 71 ? -9.385 0.025 -5.833 1.00 98.56 71 ALA A C 1
ATOM 565 O O . ALA A 1 71 ? -9.085 -1.164 -5.979 1.00 98.56 71 ALA A O 1
ATOM 566 N N . TRP A 1 72 ? -10.513 0.408 -5.243 1.00 98.56 72 TRP A N 1
ATOM 567 C CA . TRP A 1 72 ? -11.493 -0.546 -4.731 1.00 98.56 72 TRP A CA 1
ATOM 568 C C . TRP A 1 72 ? -12.882 -0.327 -5.319 1.00 98.56 72 TRP A C 1
ATOM 570 O O . TRP A 1 72 ? -13.499 0.729 -5.191 1.00 98.56 72 TRP A O 1
ATOM 580 N N . ASP A 1 73 ? -13.404 -1.378 -5.939 1.00 98.00 73 ASP A N 1
ATOM 581 C CA . ASP A 1 73 ? -14.801 -1.476 -6.332 1.00 98.00 73 ASP A CA 1
ATOM 582 C C . ASP A 1 73 ? -15.586 -2.132 -5.196 1.00 98.00 73 ASP A C 1
ATOM 584 O O . ASP A 1 73 ? -15.647 -3.359 -5.077 1.00 98.00 73 ASP A O 1
ATOM 588 N N . ARG A 1 74 ? -16.216 -1.296 -4.368 1.00 96.88 74 ARG A N 1
ATOM 589 C CA . ARG A 1 74 ? -17.042 -1.738 -3.239 1.00 96.88 74 ARG A CA 1
ATOM 590 C C . ARG A 1 74 ? -18.251 -2.577 -3.656 1.00 96.88 74 ARG A C 1
ATOM 592 O O . ARG A 1 74 ? -18.686 -3.424 -2.883 1.00 96.88 74 ARG A O 1
ATOM 599 N N . GLN A 1 75 ? -18.827 -2.338 -4.836 1.00 97.06 75 GLN A N 1
ATOM 600 C CA . GLN A 1 75 ? -20.056 -3.024 -5.251 1.00 97.06 75 GLN A CA 1
ATOM 601 C C . GLN A 1 75 ? -19.774 -4.474 -5.636 1.00 97.06 75 GLN A C 1
ATOM 603 O O . GLN A 1 75 ? -20.512 -5.371 -5.233 1.00 97.06 75 GLN A O 1
ATOM 608 N N . ALA A 1 76 ? -18.697 -4.702 -6.390 1.00 97.31 76 ALA A N 1
ATOM 609 C CA . ALA A 1 76 ? -18.281 -6.040 -6.804 1.00 97.31 76 ALA A CA 1
ATOM 610 C C . ALA A 1 76 ? -17.250 -6.683 -5.858 1.00 97.31 76 ALA A C 1
ATOM 612 O O . ALA A 1 76 ? -16.857 -7.827 -6.080 1.00 97.31 76 ALA A O 1
ATOM 613 N N . ASN A 1 77 ? -16.810 -5.959 -4.825 1.00 95.62 77 ASN A N 1
ATOM 614 C CA . ASN A 1 77 ? -15.732 -6.341 -3.916 1.00 95.62 77 ASN A CA 1
ATOM 615 C C . ASN A 1 77 ? -14.436 -6.735 -4.652 1.00 95.62 77 ASN A C 1
ATOM 617 O O . ASN A 1 77 ? -13.882 -7.817 -4.443 1.00 95.62 77 ASN A O 1
ATOM 621 N N . ARG A 1 78 ? -13.975 -5.860 -5.554 1.00 98.31 78 ARG A N 1
ATOM 622 C CA . ARG A 1 78 ? -12.752 -6.067 -6.347 1.00 98.31 78 ARG A CA 1
ATOM 623 C C . ARG A 1 78 ? -11.697 -5.046 -5.971 1.00 98.31 78 ARG A C 1
ATOM 625 O O . ARG A 1 78 ? -11.999 -3.863 -5.831 1.00 98.31 78 ARG A O 1
ATOM 632 N N . ILE A 1 79 ? -10.463 -5.509 -5.832 1.00 98.56 79 ILE A N 1
ATOM 633 C CA . ILE A 1 79 ? -9.311 -4.666 -5.525 1.00 98.56 79 ILE A CA 1
ATOM 634 C C . ILE A 1 79 ? -8.413 -4.665 -6.749 1.00 98.56 79 ILE A C 1
ATOM 636 O O . ILE A 1 79 ? -8.049 -5.729 -7.252 1.00 98.56 79 ILE A O 1
ATOM 640 N N . PHE A 1 80 ? -8.045 -3.475 -7.200 1.00 98.75 80 PHE A N 1
ATOM 641 C CA . PHE A 1 80 ? -7.134 -3.279 -8.311 1.00 98.75 80 PHE A CA 1
ATOM 642 C C . PHE A 1 80 ? -5.847 -2.629 -7.833 1.00 98.75 80 PHE A C 1
ATOM 644 O O . PHE A 1 80 ? -5.870 -1.728 -6.996 1.00 98.75 80 PHE A O 1
ATOM 651 N N . VAL A 1 81 ? -4.725 -3.074 -8.387 1.00 98.81 81 VAL A N 1
ATOM 652 C CA . VAL A 1 81 ? -3.406 -2.492 -8.135 1.00 98.81 81 VAL A CA 1
ATOM 653 C C . VAL A 1 81 ? -2.643 -2.315 -9.439 1.00 98.81 81 VAL A C 1
ATOM 655 O O . VAL A 1 81 ? -2.802 -3.081 -10.395 1.00 98.81 81 VAL A O 1
ATOM 658 N N . THR A 1 82 ? -1.803 -1.290 -9.478 1.00 98.62 82 THR A N 1
ATOM 659 C CA . THR A 1 82 ? -0.922 -0.994 -10.610 1.00 98.62 82 THR A CA 1
ATOM 660 C C . THR A 1 82 ? 0.358 -0.318 -10.115 1.00 98.62 82 THR A C 1
ATOM 662 O O . THR A 1 82 ? 0.628 -0.251 -8.913 1.00 98.62 82 THR A O 1
ATOM 665 N N . GLY A 1 83 ? 1.165 0.170 -11.046 1.00 97.94 83 GLY A N 1
ATOM 666 C CA . GLY A 1 83 ? 2.357 0.941 -10.767 1.00 97.94 83 GLY A CA 1
ATOM 667 C C . GLY A 1 83 ? 2.521 2.076 -11.753 1.00 97.94 83 GLY A C 1
ATOM 668 O O . GLY A 1 83 ? 1.898 2.136 -12.817 1.00 97.94 83 GLY A O 1
ATOM 669 N N . LYS A 1 84 ? 3.395 3.005 -11.390 1.00 96.94 84 LYS A N 1
ATOM 670 C CA . LYS A 1 84 ? 3.793 4.082 -12.288 1.00 96.94 84 LYS A CA 1
ATOM 671 C C . LYS A 1 84 ? 4.414 3.470 -13.548 1.00 96.94 84 LYS A C 1
ATOM 673 O O . LYS A 1 84 ? 5.280 2.608 -13.452 1.00 96.94 84 LYS A O 1
ATOM 678 N N . ARG A 1 85 ? 3.926 3.904 -14.719 1.00 95.56 85 ARG A N 1
ATOM 679 C CA . ARG A 1 85 ? 4.346 3.441 -16.061 1.00 95.56 85 ARG A CA 1
ATOM 680 C C . ARG A 1 85 ? 4.242 1.925 -16.295 1.00 95.56 85 ARG A C 1
ATOM 682 O O . ARG A 1 85 ? 4.748 1.427 -17.299 1.00 95.56 85 ARG A O 1
ATOM 689 N N . TRP A 1 86 ? 3.547 1.188 -15.431 1.00 96.69 86 TRP A N 1
ATOM 690 C CA . TRP A 1 86 ? 3.231 -0.207 -15.705 1.00 96.69 86 TRP A CA 1
ATOM 691 C C . TRP A 1 86 ? 2.281 -0.291 -16.900 1.00 96.69 86 TRP A C 1
ATOM 693 O O . TRP A 1 86 ? 1.355 0.508 -17.039 1.00 96.69 86 TRP A O 1
ATOM 703 N N . SER A 1 87 ? 2.488 -1.284 -17.760 1.00 95.88 87 SER A N 1
ATOM 704 C CA . SER A 1 87 ? 1.604 -1.548 -18.903 1.00 95.88 87 SER A CA 1
ATOM 705 C C . SER A 1 87 ? 0.344 -2.335 -18.521 1.00 95.88 87 SER A C 1
ATOM 707 O O . SER A 1 87 ? -0.510 -2.574 -19.376 1.00 95.88 87 SER A O 1
ATOM 709 N N . SER A 1 88 ? 0.216 -2.717 -17.245 1.00 96.25 88 SER A N 1
ATOM 710 C CA . SER A 1 88 ? -0.823 -3.613 -16.736 1.00 96.25 88 SER A CA 1
ATOM 711 C C . SER A 1 88 ? -1.506 -3.070 -15.476 1.00 96.25 88 SER A C 1
ATOM 713 O O . SER A 1 88 ? -0.886 -2.440 -14.614 1.00 96.25 88 SER A O 1
ATOM 715 N N . LEU A 1 89 ? -2.792 -3.398 -15.350 1.00 98.00 89 LEU A N 1
ATOM 716 C CA . LEU A 1 89 ? -3.606 -3.272 -14.141 1.00 98.00 89 LEU A CA 1
ATOM 717 C C . LEU A 1 89 ? -3.976 -4.685 -13.684 1.00 98.00 89 LEU A C 1
ATOM 719 O O . LEU A 1 89 ? -4.389 -5.503 -14.508 1.00 98.00 89 LEU A O 1
ATOM 723 N N . PHE A 1 90 ? -3.857 -4.967 -12.391 1.00 98.62 90 PHE A N 1
ATOM 724 C CA . PHE A 1 90 ? -4.171 -6.279 -11.831 1.00 98.62 90 PHE A CA 1
ATOM 725 C C . PHE A 1 90 ? -5.388 -6.189 -10.925 1.00 98.62 90 PHE A C 1
ATOM 727 O O . PHE A 1 90 ? -5.410 -5.366 -10.017 1.00 98.62 90 PHE A O 1
ATOM 734 N N . GLU A 1 91 ? -6.363 -7.069 -11.128 1.00 98.56 91 GLU A N 1
ATOM 735 C CA . GLU A 1 91 ? -7.336 -7.410 -10.089 1.00 98.56 91 GLU A CA 1
ATOM 736 C C . GLU A 1 91 ? -6.698 -8.452 -9.160 1.00 98.56 91 GLU A C 1
ATOM 738 O O . GLU A 1 91 ? -6.192 -9.472 -9.634 1.00 98.56 91 GLU A O 1
ATOM 743 N N . ILE A 1 92 ? -6.694 -8.205 -7.849 1.00 98.00 92 ILE A N 1
ATOM 744 C CA . ILE A 1 92 ? -6.054 -9.084 -6.860 1.00 98.00 92 ILE A CA 1
ATOM 745 C C . ILE A 1 92 ? -7.043 -9.579 -5.806 1.00 98.00 92 ILE A C 1
ATOM 747 O O . ILE A 1 92 ? -8.045 -8.938 -5.495 1.00 98.00 92 ILE A O 1
ATOM 751 N N . ARG A 1 93 ? -6.706 -10.716 -5.188 1.00 96.38 93 ARG A N 1
ATOM 752 C CA . ARG A 1 93 ? -7.330 -11.193 -3.951 1.00 96.38 93 ARG A CA 1
ATOM 753 C C . ARG A 1 93 ? -6.264 -11.324 -2.874 1.00 96.38 93 ARG A C 1
ATOM 755 O O . ARG A 1 93 ? -5.269 -12.014 -3.077 1.00 96.38 93 ARG A O 1
ATOM 762 N N . VAL A 1 94 ? -6.502 -10.704 -1.724 1.00 94.94 94 VAL A N 1
ATOM 763 C CA . VAL A 1 94 ? -5.639 -10.850 -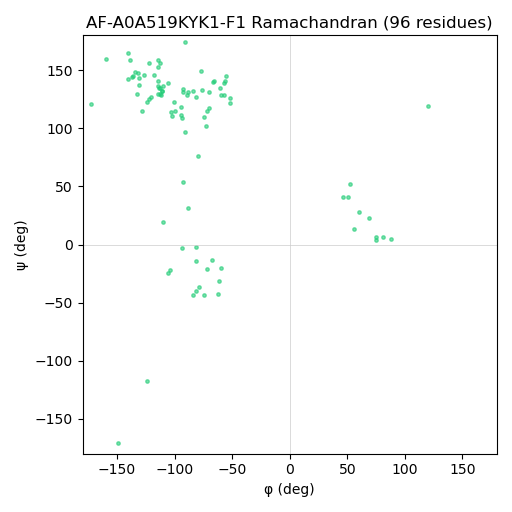0.548 1.00 94.94 94 VAL A CA 1
ATOM 764 C C . VAL A 1 94 ? -6.041 -12.110 0.212 1.00 94.94 94 VAL A C 1
ATOM 766 O O . VAL A 1 94 ? -7.224 -12.356 0.445 1.00 94.94 94 VAL A O 1
ATOM 769 N N . VAL A 1 95 ? -5.050 -12.920 0.571 1.00 94.00 95 VAL A N 1
ATOM 770 C CA . VAL A 1 95 ? -5.214 -14.133 1.374 1.00 94.00 95 VAL A CA 1
ATOM 771 C C . VAL A 1 95 ? -4.265 -14.079 2.562 1.00 94.00 95 VAL A C 1
ATOM 773 O O . VAL A 1 95 ? -3.149 -13.571 2.442 1.00 94.00 95 VAL A O 1
ATOM 776 N N . ASP A 1 96 ? -4.692 -14.622 3.696 1.00 91.00 96 ASP A N 1
ATOM 777 C CA . ASP A 1 96 ? -3.819 -14.741 4.859 1.00 91.00 96 ASP A CA 1
ATOM 778 C C . ASP A 1 96 ? -2.736 -15.791 4.591 1.00 91.00 96 ASP A C 1
ATOM 780 O O . ASP A 1 96 ? -3.029 -16.915 4.166 1.00 91.00 96 ASP A O 1
ATOM 784 N N . ARG A 1 97 ? -1.475 -15.443 4.873 1.00 78.56 97 ARG A N 1
ATOM 785 C CA . ARG A 1 97 ? -0.407 -16.442 4.975 1.00 78.56 97 ARG A CA 1
ATOM 786 C C . ARG A 1 97 ? -0.625 -17.216 6.276 1.00 78.56 97 ARG A C 1
ATOM 788 O O . ARG A 1 97 ? -0.358 -16.688 7.351 1.00 78.56 97 ARG A O 1
ATOM 795 N N . ARG A 1 98 ? -1.176 -18.425 6.163 1.00 57.62 98 ARG A N 1
ATOM 796 C CA . ARG A 1 98 ? -1.192 -19.412 7.251 1.00 57.62 98 ARG A CA 1
ATOM 797 C C . ARG A 1 98 ? 0.184 -20.030 7.448 1.00 57.62 98 ARG A C 1
ATOM 799 O O . ARG A 1 98 ? 0.905 -20.162 6.434 1.00 57.62 98 ARG A O 1
#

Radius of gyration: 13.65 Å; Cα contacts (8 Å, |Δi|>4): 183; chains: 1; bounding box: 37×34×36 Å

Mean predicted aligned error: 2.73 Å

Sequence (98 aa):
RVSVTADGRPVDRINELEWIDGEVWANIWQTDRIARIDPETGQVKAWIDLTGLYPLTPEMDPVDDVLNGIAWDRQANRIFVTGKRWSSLFEIRVVDRR

Solvent-accessible surface area (backbone atoms only — not comparable to full-atom values): 6012 Å² total; per-residue (Å²): 140,78,66,41,27,47,94,90,37,78,59,72,54,71,58,44,68,34,83,53,99,84,28,38,36,28,27,28,60,93,41,51,37,33,39,35,22,38,75,90,73,19,39,47,78,47,76,47,82,48,75,80,76,65,91,82,54,92,88,54,51,82,86,60,58,34,57,43,47,56,48,73,42,78,90,80,72,43,39,36,41,35,28,38,92,51,96,60,76,41,81,60,82,92,74,84,88,125

Nearest PDB structures (foldseek):
  3nom-assembly2_B  TM=9.006E-01  e=4.198E-09  Zymomonas mobilis subsp. mobilis ATCC 10988
  3mbr-assembly1_X  TM=8.896E-01  e=4.438E-09  Xanthomonas campestris pv. campestris
  3nok-assembly2_B  TM=8.627E-01  e=2.709E-07  Myxococcus xanthus
  2faw-assembly2_B  TM=8.228E-01  e=1.941E-07  Carica papaya
  8fo7-assembly1_C  TM=4.499E-01  e=3.647E-01  Homo sapiens

Secondary structure (DSSP, 8-state):
----EETTEE---EEEEEEETTEEEEEETTSSEEEEE-TTT-BEEEEEE-TTSS---TTS-TTTSSEEEEEEETTTTEEEEEETT-S--EEE------

pLDDT: mean 95.99, std 5.1, range [57.62, 98.81]